Protein AF-A0A5P6VUN2-F1 (afdb_monomer_lite)

Secondary structure (DSSP, 8-state):
--HHHHHHHHHHHHHHHHHHHHHHHHHHHHHHHHHHHHHHHHHHHHHHHTT---TT-EEEEES-GGGSTT----HHHHHS-GGG-TT---SSHHHHHHHHHHHHHHTT----BPPHHHHHHHHHTTGGGTSPPTTSTTSEEEETTEEEEE--STTS--

Foldseek 3Di:
DDPVVVVVVVVVVVVVVVCVQVVLLQQQLVLQLVQLLVLVVVVVVVCVVVVNDDPLAAEAEFAQLCQFPSRDDDVSNVVHDPVSNHSGFDQDQLRVLVSVVVSCVVNPHDHHHDDPVVNVCVVPVCPLVVAAAPPDPRQWDDDPRYTYHYNHPSGDDD

pLDDT: mean 94.42, std 5.05, range [60.31, 98.44]

Radius of gyration: 20.22 Å; chains: 1; bounding box: 50×24×67 Å

Organism: Pseudobutyrivibrio xylanivorans (NCBI:txid185007)

Sequence (158 aa):
MNKKYLCGILGAILLYGNIYAVGTDIDALAQGSTSSYSIMNNIVGDIADSQLISDEYEYAFFGNIGANVMFKKNELYGRADAFAKFGTMMTKPDMVHKSYIGLVDDIGINLEIVDNDTYLAIYNSGILDTMPAYPEEGSIIEKNGVVIVKVSEDYKWK

Structure (mmCIF, N/CA/C/O backbone):
data_AF-A0A5P6VUN2-F1
#
_entry.id   AF-A0A5P6VUN2-F1
#
loop_
_atom_site.group_PDB
_atom_site.id
_atom_site.type_symbol
_atom_site.label_atom_id
_atom_site.label_alt_id
_atom_site.label_comp_id
_atom_site.label_asym_id
_atom_site.label_entity_id
_atom_site.label_seq_id
_atom_site.pdbx_PDB_ins_code
_atom_site.Cartn_x
_atom_site.Cartn_y
_atom_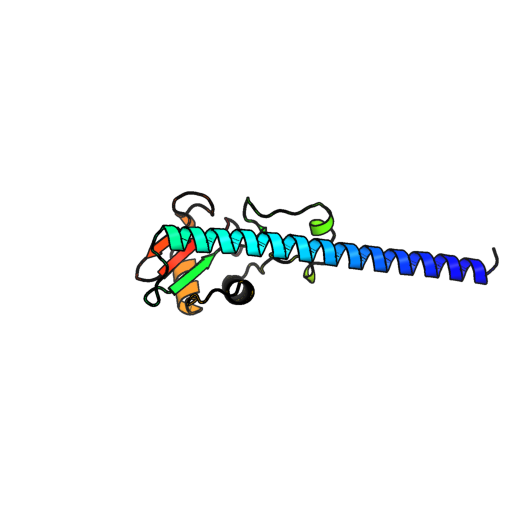site.Cartn_z
_atom_site.occupancy
_atom_site.B_iso_or_equiv
_atom_site.auth_seq_id
_atom_site.auth_comp_id
_atom_site.auth_asym_id
_atom_site.auth_atom_id
_atom_site.pdbx_PDB_model_num
ATOM 1 N N . MET A 1 1 ? 28.080 2.234 -46.842 1.00 60.31 1 MET A N 1
ATOM 2 C CA . MET A 1 1 ? 28.231 1.708 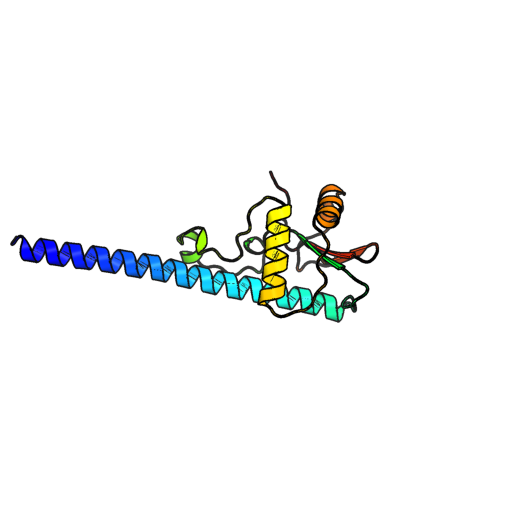-45.465 1.00 60.31 1 MET A CA 1
ATOM 3 C C . MET A 1 1 ? 28.195 0.182 -45.518 1.00 60.31 1 MET A C 1
ATOM 5 O O . MET A 1 1 ? 27.284 -0.358 -46.132 1.00 60.31 1 MET A O 1
ATOM 9 N N . ASN A 1 2 ? 29.208 -0.515 -44.989 1.00 83.44 2 ASN A N 1
ATOM 10 C CA . ASN A 1 2 ? 29.288 -1.983 -45.069 1.00 83.44 2 ASN A CA 1
ATOM 11 C C . ASN A 1 2 ? 28.153 -2.612 -44.239 1.00 83.44 2 ASN A C 1
ATOM 13 O O . ASN A 1 2 ? 27.958 -2.212 -43.090 1.00 83.44 2 ASN A O 1
ATOM 17 N N . LYS A 1 3 ? 27.431 -3.599 -44.789 1.00 81.12 3 LYS A N 1
ATOM 18 C CA . LYS A 1 3 ? 26.284 -4.253 -44.124 1.00 81.12 3 LYS A CA 1
ATOM 19 C C . LYS A 1 3 ? 26.633 -4.762 -42.719 1.00 81.12 3 LYS A C 1
ATOM 21 O O . LYS A 1 3 ? 25.815 -4.665 -41.817 1.00 81.12 3 LYS A O 1
ATOM 26 N N . LYS A 1 4 ? 27.876 -5.210 -42.513 1.00 82.69 4 LYS A N 1
ATOM 27 C CA . LYS A 1 4 ? 28.384 -5.671 -41.209 1.00 82.69 4 LYS A CA 1
ATOM 28 C C . LYS A 1 4 ? 28.429 -4.562 -40.147 1.00 82.69 4 LYS A C 1
ATOM 30 O O . LYS A 1 4 ? 28.027 -4.802 -39.015 1.00 82.69 4 LYS A O 1
ATOM 35 N N . TYR A 1 5 ? 28.857 -3.350 -40.512 1.00 87.12 5 TYR A N 1
ATOM 36 C CA . TYR A 1 5 ? 28.866 -2.204 -39.590 1.00 87.12 5 TYR A CA 1
ATOM 37 C C . TYR A 1 5 ? 27.449 -1.724 -39.278 1.00 87.12 5 TYR A C 1
ATOM 39 O O . TYR A 1 5 ? 27.156 -1.410 -38.131 1.00 87.12 5 TYR A O 1
ATOM 47 N N . LEU A 1 6 ? 26.555 -1.734 -40.273 1.00 89.31 6 LEU A N 1
ATOM 48 C CA . LEU A 1 6 ? 25.144 -1.410 -40.056 1.00 89.31 6 LEU A CA 1
ATOM 49 C C . LEU A 1 6 ? 24.484 -2.402 -39.083 1.00 89.31 6 LEU A C 1
ATOM 51 O O . LEU A 1 6 ? 23.821 -1.974 -38.145 1.00 89.31 6 LEU A O 1
ATOM 55 N N . CYS A 1 7 ? 24.706 -3.710 -39.258 1.00 89.31 7 CYS A N 1
ATOM 56 C CA . CYS A 1 7 ? 24.206 -4.727 -38.329 1.00 89.31 7 CYS A CA 1
ATOM 57 C C . CYS A 1 7 ? 24.775 -4.558 -36.914 1.00 89.31 7 CYS A C 1
ATOM 59 O O . CYS A 1 7 ? 24.029 -4.692 -35.950 1.00 89.31 7 CYS A O 1
ATOM 61 N N . GLY A 1 8 ? 26.065 -4.228 -36.779 1.00 92.88 8 GLY A N 1
ATOM 62 C CA . GLY A 1 8 ? 26.682 -3.972 -35.474 1.00 92.88 8 GLY A CA 1
ATOM 63 C C . GLY A 1 8 ? 26.065 -2.771 -34.751 1.00 92.88 8 GLY A C 1
ATOM 64 O O . GLY A 1 8 ? 25.737 -2.869 -33.572 1.00 92.88 8 GLY A O 1
ATOM 65 N N . ILE A 1 9 ? 25.839 -1.665 -35.468 1.00 93.69 9 ILE A N 1
ATOM 66 C CA . ILE A 1 9 ? 25.194 -0.464 -34.914 1.00 93.69 9 ILE A CA 1
ATOM 67 C C . ILE A 1 9 ? 23.749 -0.763 -34.501 1.00 93.69 9 ILE A C 1
ATOM 69 O O . ILE A 1 9 ? 23.350 -0.420 -33.392 1.00 93.69 9 ILE A O 1
ATOM 73 N N . LEU A 1 10 ? 22.976 -1.441 -35.355 1.00 93.62 10 LEU A N 1
ATOM 74 C CA . LEU A 1 10 ? 21.603 -1.840 -35.029 1.00 93.62 10 LEU A CA 1
ATOM 75 C C . LEU A 1 10 ? 21.556 -2.742 -33.789 1.00 93.62 10 LEU A C 1
ATOM 77 O O . LEU A 1 10 ? 20.728 -2.524 -32.910 1.00 93.62 10 LEU A O 1
ATOM 81 N N . GLY A 1 11 ? 22.475 -3.705 -33.684 1.00 95.25 11 GLY A N 1
ATOM 82 C CA . GLY A 1 11 ? 22.598 -4.561 -32.504 1.00 95.25 11 GLY A CA 1
ATOM 83 C C . GLY A 1 11 ? 22.900 -3.769 -31.230 1.00 95.25 11 GLY A C 1
ATOM 84 O O . GLY A 1 11 ? 22.249 -3.980 -30.212 1.00 95.25 11 GLY A O 1
ATOM 85 N N . ALA A 1 12 ? 23.828 -2.810 -31.292 1.00 93.94 12 ALA A N 1
ATOM 86 C CA . ALA A 1 12 ? 24.158 -1.954 -30.152 1.00 93.94 12 ALA A CA 1
ATOM 87 C C . ALA A 1 12 ? 22.970 -1.083 -29.707 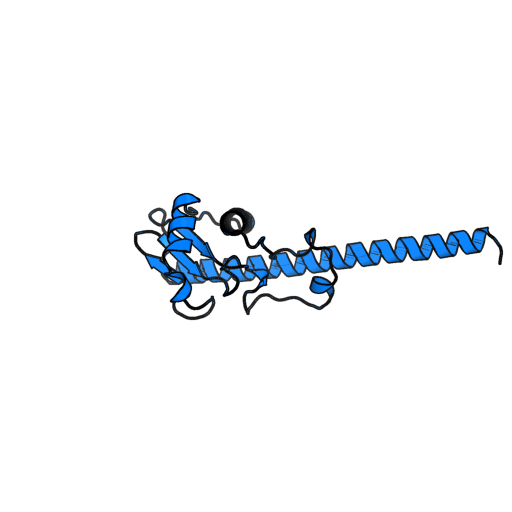1.00 93.94 12 ALA A C 1
ATOM 89 O O . ALA A 1 12 ? 22.710 -0.972 -28.511 1.00 93.94 12 ALA A O 1
ATOM 90 N N . ILE A 1 13 ? 22.217 -0.515 -30.656 1.00 95.31 13 ILE A N 1
ATOM 91 C CA . ILE A 1 13 ? 21.017 0.285 -30.363 1.00 95.31 13 ILE A CA 1
ATOM 92 C C . ILE A 1 13 ? 19.938 -0.577 -29.695 1.00 95.31 13 ILE A C 1
ATOM 94 O O . ILE A 1 13 ? 19.354 -0.156 -28.699 1.00 95.31 13 ILE A O 1
ATOM 98 N N . LEU A 1 14 ? 19.695 -1.792 -30.200 1.00 94.69 14 LEU A N 1
ATOM 99 C CA . LEU A 1 14 ? 18.713 -2.713 -29.619 1.00 94.69 14 LEU A CA 1
ATOM 100 C C . LEU A 1 14 ? 19.094 -3.143 -28.198 1.00 94.69 14 LEU A C 1
ATOM 102 O O . LEU A 1 14 ? 18.232 -3.182 -27.320 1.00 94.69 14 LEU A O 1
ATOM 106 N N . LEU A 1 15 ? 20.373 -3.439 -27.954 1.00 95.31 15 LEU A N 1
ATOM 107 C CA . LEU A 1 15 ? 20.862 -3.785 -26.617 1.00 95.31 15 LEU A CA 1
ATOM 108 C C . LEU A 1 15 ? 20.725 -2.607 -2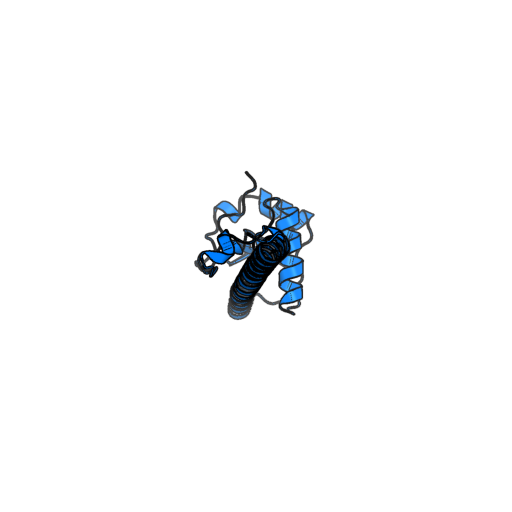5.652 1.00 95.31 15 LEU A C 1
ATOM 110 O O . LEU A 1 15 ? 20.220 -2.784 -24.548 1.00 95.31 15 LEU A O 1
ATOM 114 N N . TYR A 1 16 ? 21.111 -1.405 -26.083 1.00 95.12 16 TYR A N 1
ATOM 115 C CA . TYR A 1 16 ? 20.965 -0.200 -25.272 1.00 95.12 16 TYR A CA 1
ATOM 116 C C . TYR A 1 16 ? 19.500 0.067 -24.909 1.00 95.12 16 TYR A C 1
ATOM 118 O O . TYR A 1 16 ? 19.197 0.303 -23.743 1.00 95.12 16 TYR A O 1
ATOM 126 N N . GLY A 1 17 ? 18.587 -0.033 -25.881 1.00 93.56 17 GLY A N 1
ATOM 127 C CA . GLY A 1 17 ? 17.154 0.139 -25.644 1.00 93.56 17 GLY A CA 1
ATOM 128 C C . GLY A 1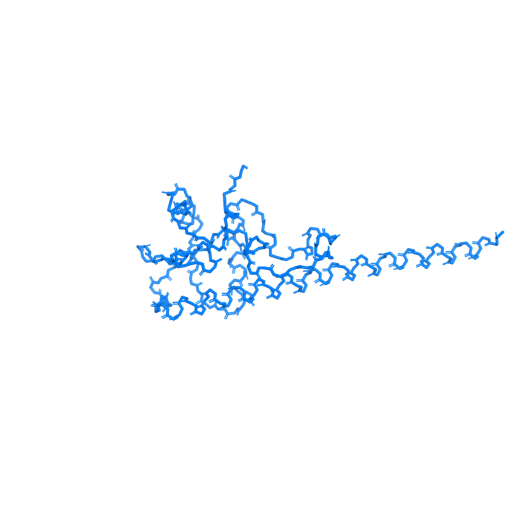 17 ? 16.597 -0.856 -24.624 1.00 93.56 17 GLY A C 1
ATOM 129 O O . GLY A 1 17 ? 15.872 -0.453 -23.720 1.00 93.56 17 GLY A O 1
ATOM 130 N N . ASN A 1 18 ? 16.988 -2.133 -24.713 1.00 94.56 18 ASN A N 1
ATOM 131 C CA . ASN A 1 18 ? 16.576 -3.153 -23.742 1.00 94.56 18 ASN A CA 1
ATOM 132 C C . ASN A 1 18 ? 17.138 -2.883 -22.341 1.00 94.56 18 ASN A C 1
ATOM 134 O O . ASN A 1 18 ? 16.394 -2.947 -21.369 1.00 94.56 18 ASN A O 1
ATOM 138 N N . ILE A 1 19 ? 18.428 -2.550 -22.228 1.00 95.12 19 ILE A N 1
ATOM 139 C CA . ILE A 1 19 ? 19.054 -2.225 -20.937 1.00 95.12 19 ILE A CA 1
ATOM 140 C C . ILE A 1 19 ? 18.368 -1.013 -20.304 1.00 95.12 19 ILE A C 1
ATOM 142 O O . ILE A 1 19 ? 18.104 -1.016 -19.106 1.00 95.12 19 ILE A O 1
ATOM 146 N N . TYR A 1 20 ? 18.055 0.008 -21.102 1.00 94.50 20 TYR A N 1
ATOM 147 C CA . TYR A 1 20 ? 17.357 1.194 -20.621 1.00 94.50 20 TYR A CA 1
ATOM 148 C C . TYR A 1 20 ? 15.934 0.873 -20.142 1.00 94.50 20 TYR A C 1
ATOM 150 O O . TYR A 1 20 ? 15.540 1.334 -19.071 1.00 94.50 20 TYR A O 1
ATOM 158 N N . ALA A 1 21 ? 15.183 0.061 -20.894 1.00 94.12 21 ALA A N 1
ATOM 159 C CA . ALA A 1 21 ? 13.834 -0.356 -20.514 1.00 94.12 21 ALA A CA 1
ATOM 160 C C . ALA A 1 21 ? 13.844 -1.155 -19.201 1.00 94.12 21 ALA A C 1
ATOM 162 O O . ALA A 1 21 ? 13.194 -0.762 -18.237 1.00 94.12 21 ALA A O 1
ATOM 163 N N . VAL A 1 22 ? 14.680 -2.195 -19.118 1.00 95.94 22 VAL A N 1
ATOM 164 C CA . VAL A 1 22 ? 14.820 -3.019 -17.907 1.00 95.94 22 VAL A CA 1
ATOM 165 C C . VAL A 1 22 ? 15.313 -2.191 -16.720 1.00 95.94 22 VAL A C 1
ATOM 167 O O . VAL A 1 22 ? 14.809 -2.339 -15.613 1.00 95.94 22 VAL A O 1
ATOM 170 N N . GLY A 1 23 ? 16.276 -1.291 -16.934 1.00 96.06 23 GLY A N 1
ATOM 171 C CA . GLY A 1 23 ? 16.763 -0.397 -15.883 1.00 96.06 23 GLY A CA 1
ATOM 172 C C . GLY A 1 23 ? 15.674 0.537 -15.350 1.00 96.06 23 GLY A C 1
ATOM 173 O O . GLY A 1 23 ? 15.606 0.765 -14.146 1.00 96.06 23 GLY A O 1
ATOM 174 N N . THR A 1 24 ? 14.797 1.028 -16.230 1.00 95.88 24 THR A N 1
ATOM 175 C CA . THR A 1 24 ? 13.640 1.858 -15.856 1.00 95.88 24 THR A CA 1
ATOM 176 C C . THR A 1 24 ? 12.643 1.062 -15.012 1.00 95.88 24 THR A C 1
ATOM 178 O O . THR A 1 24 ? 12.188 1.559 -13.985 1.00 95.88 24 THR A O 1
ATOM 181 N N . ASP A 1 25 ? 12.347 -0.177 -15.404 1.00 97.00 25 ASP A N 1
ATOM 182 C CA . ASP A 1 25 ? 11.424 -1.050 -14.673 1.00 97.00 25 ASP A CA 1
ATOM 183 C C . ASP A 1 25 ? 11.966 -1.433 -13.289 1.00 97.00 25 ASP A C 1
ATOM 185 O O . ASP A 1 25 ? 11.240 -1.369 -12.300 1.00 97.00 25 ASP A O 1
ATOM 189 N N . ILE A 1 26 ? 13.257 -1.763 -13.183 1.00 96.19 26 ILE A N 1
ATOM 190 C CA . ILE A 1 26 ? 13.898 -2.069 -11.894 1.00 96.19 26 ILE A CA 1
ATOM 191 C C . ILE A 1 26 ? 13.870 -0.849 -10.963 1.00 96.19 26 ILE A C 1
ATOM 193 O O . ILE A 1 26 ? 13.550 -0.993 -9.783 1.00 96.19 26 ILE A O 1
ATOM 197 N N . ASP A 1 27 ? 14.180 0.347 -11.476 1.00 96.38 27 ASP A N 1
ATOM 198 C CA . ASP A 1 27 ? 14.142 1.589 -10.691 1.00 96.38 27 ASP A CA 1
ATOM 199 C C . ASP A 1 27 ? 12.720 1.906 -10.205 1.00 96.38 27 ASP A C 1
ATOM 201 O O . ASP A 1 27 ? 12.520 2.283 -9.048 1.00 96.38 27 ASP A O 1
ATOM 205 N N . ALA A 1 28 ? 11.717 1.728 -11.068 1.00 96.88 28 ALA A N 1
ATOM 206 C CA . ALA A 1 28 ? 10.316 1.929 -10.715 1.00 96.88 28 ALA A CA 1
ATOM 207 C C . ALA A 1 28 ? 9.840 0.935 -9.650 1.00 96.88 28 ALA A C 1
ATOM 209 O O . ALA A 1 28 ? 9.209 1.346 -8.674 1.00 96.88 28 ALA A O 1
ATOM 210 N N . LEU A 1 29 ? 10.192 -0.344 -9.810 1.00 96.50 29 LEU A N 1
ATOM 211 C CA . LEU A 1 29 ? 9.846 -1.400 -8.866 1.00 96.50 29 LEU A CA 1
ATOM 212 C C . LEU A 1 29 ? 10.447 -1.108 -7.492 1.00 96.50 29 LEU A C 1
ATOM 214 O O . LEU A 1 29 ? 9.715 -1.102 -6.507 1.00 96.50 29 LEU A O 1
ATOM 218 N N . ALA A 1 30 ? 11.746 -0.797 -7.439 1.00 96.69 30 ALA A N 1
ATOM 219 C CA . ALA A 1 30 ? 12.449 -0.503 -6.195 1.00 96.69 30 ALA A CA 1
ATOM 220 C C . ALA A 1 30 ? 11.850 0.710 -5.467 1.00 96.69 30 ALA A C 1
ATOM 222 O O . ALA A 1 30 ? 11.551 0.636 -4.277 1.00 96.69 30 ALA A O 1
ATOM 223 N N . GLN A 1 31 ? 11.619 1.821 -6.175 1.00 96.38 31 GLN A N 1
ATOM 224 C CA . GLN A 1 31 ? 10.985 3.004 -5.581 1.00 96.38 31 GLN A CA 1
ATOM 225 C C . GLN A 1 31 ? 9.569 2.713 -5.081 1.00 96.38 31 GLN A C 1
ATOM 227 O O . GLN A 1 31 ? 9.190 3.171 -3.999 1.00 96.38 31 GLN A O 1
ATOM 232 N N . GLY A 1 32 ? 8.790 1.964 -5.865 1.00 96.94 32 GLY A N 1
ATOM 233 C CA . GLY A 1 32 ? 7.418 1.619 -5.528 1.00 96.94 32 GLY A CA 1
ATOM 234 C C . GLY A 1 32 ? 7.331 0.711 -4.306 1.00 96.94 32 GLY A C 1
ATOM 235 O O . GLY A 1 32 ? 6.548 0.992 -3.396 1.00 96.94 32 GLY A O 1
ATOM 236 N N . SER A 1 33 ? 8.169 -0.328 -4.235 1.00 96.69 33 SER A N 1
ATOM 237 C CA . SER A 1 33 ? 8.224 -1.237 -3.087 1.00 96.69 33 SER A CA 1
ATOM 238 C C . SER A 1 33 ? 8.723 -0.524 -1.842 1.00 96.69 33 SER A C 1
ATOM 240 O O . SER A 1 33 ? 8.068 -0.588 -0.808 1.00 96.69 33 SER A O 1
ATOM 242 N N . THR A 1 34 ? 9.815 0.243 -1.939 1.00 97.44 34 THR A N 1
ATOM 243 C CA . THR A 1 34 ? 10.334 1.008 -0.798 1.00 97.44 34 THR A CA 1
ATOM 244 C C . THR A 1 34 ? 9.288 1.978 -0.257 1.00 97.44 34 THR A C 1
ATOM 246 O O . THR A 1 34 ? 9.043 1.980 0.945 1.00 97.44 34 THR A O 1
ATOM 249 N N . SER A 1 35 ? 8.619 2.752 -1.119 1.00 97.62 35 SER A N 1
ATOM 250 C CA . SER A 1 35 ? 7.579 3.686 -0.669 1.00 97.62 35 SER A CA 1
ATOM 251 C C . SER A 1 35 ? 6.382 2.971 -0.048 1.00 97.62 35 SER A C 1
ATOM 253 O O . SER A 1 35 ? 5.900 3.397 0.998 1.00 97.62 35 SER A O 1
ATOM 255 N N . SER A 1 36 ? 5.920 1.876 -0.660 1.00 97.94 36 SER A N 1
ATOM 256 C CA . SER A 1 36 ? 4.794 1.094 -0.137 1.00 97.94 36 SER A CA 1
ATOM 257 C C . SER A 1 36 ? 5.110 0.513 1.238 1.00 97.94 36 SER A C 1
ATOM 259 O O . SER A 1 36 ? 4.320 0.676 2.162 1.00 97.94 36 SER A O 1
ATOM 261 N N . TYR A 1 37 ? 6.286 -0.100 1.400 1.00 97.94 37 TYR A N 1
ATOM 262 C CA . TYR A 1 37 ? 6.718 -0.667 2.675 1.00 97.94 37 TYR A CA 1
ATOM 263 C C . TYR A 1 37 ? 6.907 0.410 3.737 1.00 97.94 37 TYR A C 1
ATOM 265 O O . TYR A 1 37 ? 6.502 0.205 4.875 1.00 97.94 37 TYR A O 1
ATOM 273 N N . SER A 1 38 ? 7.489 1.563 3.400 1.00 98.00 38 SER A N 1
ATOM 274 C CA . SER A 1 38 ? 7.640 2.661 4.361 1.00 98.00 38 SER A CA 1
ATOM 275 C C . SER A 1 38 ? 6.291 3.195 4.839 1.00 98.00 38 SER A C 1
ATOM 277 O O . SER A 1 38 ? 6.099 3.346 6.040 1.00 98.00 38 SER A O 1
ATOM 279 N N . ILE A 1 39 ? 5.341 3.433 3.928 1.00 98.31 39 ILE A N 1
ATOM 280 C CA . ILE A 1 39 ? 3.993 3.888 4.299 1.00 98.31 39 ILE A CA 1
ATOM 281 C C . ILE A 1 39 ? 3.293 2.833 5.156 1.00 98.31 39 ILE A C 1
ATOM 283 O O . ILE A 1 39 ? 2.722 3.172 6.186 1.00 98.31 39 ILE A O 1
ATOM 287 N N . MET A 1 40 ? 3.369 1.561 4.764 1.00 97.81 40 MET A N 1
ATOM 288 C CA . MET A 1 40 ? 2.729 0.479 5.504 1.00 97.81 40 MET A CA 1
ATOM 289 C C . MET A 1 40 ? 3.320 0.312 6.911 1.00 97.81 40 MET A C 1
ATOM 291 O O . MET A 1 40 ? 2.569 0.203 7.873 1.00 97.81 40 MET A O 1
ATOM 295 N N . ASN A 1 41 ? 4.648 0.359 7.055 1.00 97.56 41 ASN A N 1
ATOM 296 C CA . ASN A 1 41 ? 5.299 0.308 8.367 1.00 97.56 41 ASN A CA 1
ATOM 297 C C . ASN A 1 41 ? 4.911 1.500 9.251 1.00 97.56 41 ASN A C 1
ATOM 299 O O . ASN A 1 41 ? 4.712 1.313 10.447 1.00 97.56 41 ASN A O 1
ATOM 303 N N . ASN A 1 42 ? 4.766 2.700 8.679 1.00 97.69 42 ASN A N 1
ATOM 304 C CA . ASN A 1 42 ? 4.294 3.862 9.433 1.00 97.69 42 ASN A CA 1
ATOM 305 C C . ASN A 1 42 ? 2.848 3.672 9.908 1.00 97.69 42 ASN A C 1
ATOM 307 O O . ASN A 1 42 ? 2.567 3.896 11.076 1.00 97.69 42 ASN A O 1
ATOM 311 N N . ILE A 1 43 ? 1.958 3.180 9.038 1.00 98.00 43 ILE A N 1
ATOM 312 C CA . ILE A 1 43 ? 0.572 2.861 9.409 1.00 98.00 43 ILE A CA 1
ATOM 313 C C . ILE A 1 43 ? 0.543 1.846 10.557 1.00 98.00 43 ILE A C 1
ATOM 315 O O . ILE A 1 43 ? -0.152 2.060 11.543 1.00 98.00 43 ILE A O 1
ATOM 319 N N . VAL A 1 44 ? 1.302 0.751 10.454 1.00 96.81 44 VAL A N 1
ATOM 320 C CA . VAL A 1 44 ? 1.377 -0.265 11.518 1.00 96.81 44 VAL A CA 1
ATOM 321 C C . VAL A 1 44 ? 1.934 0.329 12.814 1.00 96.81 44 VAL A C 1
ATOM 323 O O . VAL A 1 44 ? 1.424 0.019 13.889 1.00 96.81 44 VAL A O 1
ATOM 326 N N . GLY A 1 45 ? 2.938 1.206 12.721 1.00 96.81 45 GLY A N 1
ATOM 327 C CA . GLY A 1 45 ? 3.461 1.963 13.857 1.00 96.81 45 GLY A CA 1
ATOM 328 C C . GLY A 1 45 ? 2.383 2.809 14.536 1.00 96.81 45 GLY A C 1
ATOM 329 O O . GLY A 1 45 ? 2.197 2.696 15.742 1.00 96.81 45 GLY A O 1
ATOM 330 N N . ASP A 1 46 ? 1.602 3.563 13.764 1.00 97.62 46 ASP A N 1
ATOM 331 C CA . ASP A 1 46 ? 0.534 4.417 14.295 1.00 97.62 46 ASP A CA 1
ATOM 332 C C . ASP A 1 46 ? -0.622 3.601 14.906 1.00 97.62 46 ASP A C 1
ATOM 334 O O . ASP A 1 46 ? -1.207 4.000 15.917 1.00 97.62 46 ASP A O 1
ATOM 338 N N . ILE A 1 47 ? -0.934 2.424 14.345 1.00 96.62 47 ILE A N 1
ATOM 339 C CA . ILE A 1 47 ? -1.881 1.465 14.944 1.00 96.62 47 ILE A CA 1
ATOM 340 C C . ILE A 1 47 ? -1.343 0.967 16.296 1.00 96.62 47 ILE A C 1
ATOM 342 O O . ILE A 1 47 ? -2.097 0.897 17.271 1.00 96.62 47 ILE A O 1
ATOM 346 N N . ALA A 1 48 ? -0.048 0.644 16.380 1.00 95.31 48 ALA A N 1
ATOM 347 C CA . ALA A 1 48 ? 0.593 0.198 17.616 1.00 95.31 48 ALA A CA 1
ATOM 348 C C . ALA A 1 48 ? 0.610 1.298 18.687 1.00 95.31 48 ALA A C 1
ATOM 350 O O . ALA A 1 48 ? 0.243 1.038 19.835 1.00 95.31 48 ALA A O 1
ATOM 351 N N . ASP A 1 49 ? 0.953 2.528 18.305 1.00 95.81 49 ASP A N 1
ATOM 352 C CA . ASP A 1 49 ? 0.946 3.696 19.189 1.00 95.81 49 ASP A CA 1
ATOM 353 C C . ASP A 1 49 ? -0.470 4.019 19.693 1.00 95.81 49 ASP A C 1
ATOM 355 O O . ASP A 1 49 ? -0.652 4.430 20.841 1.00 95.81 49 ASP A O 1
ATOM 359 N N . SER A 1 50 ? -1.486 3.741 18.872 1.00 93.19 50 SER A N 1
ATOM 360 C CA . SER A 1 50 ? -2.905 3.851 19.236 1.00 93.19 50 SER A CA 1
ATOM 361 C C . SER A 1 50 ? -3.425 2.677 20.081 1.00 93.19 50 SER A C 1
ATOM 363 O O . SER A 1 50 ? -4.605 2.652 20.420 1.00 93.19 50 SER A O 1
ATOM 365 N N . GLN A 1 51 ? -2.572 1.705 20.436 1.00 93.44 51 GLN A N 1
ATOM 366 C CA . GLN A 1 51 ? -2.929 0.478 21.168 1.00 93.44 51 GLN A CA 1
ATOM 367 C C . GLN A 1 51 ? -3.995 -0.380 20.463 1.00 93.44 51 GLN A C 1
ATOM 369 O O . GLN A 1 51 ? -4.768 -1.089 21.106 1.00 93.44 51 GLN A O 1
ATOM 374 N N . LEU A 1 52 ? -4.018 -0.333 19.129 1.00 93.62 52 LEU A N 1
ATOM 375 C CA . LEU A 1 52 ? -4.957 -1.068 18.280 1.00 93.62 52 LEU A CA 1
ATOM 376 C C . LEU A 1 52 ? -4.341 -2.335 17.664 1.00 93.62 52 LEU A C 1
ATOM 378 O O . LEU A 1 52 ? -4.927 -2.911 16.757 1.00 93.62 52 LEU A O 1
ATOM 382 N N . ILE A 1 53 ? -3.175 -2.777 18.148 1.00 91.94 53 ILE A N 1
ATOM 383 C CA . ILE A 1 53 ? -2.593 -4.081 17.802 1.00 91.94 53 ILE A CA 1
ATOM 384 C C . ILE A 1 53 ? -3.062 -5.120 18.824 1.00 91.94 53 ILE A C 1
ATOM 386 O O . ILE A 1 53 ? -2.649 -5.088 19.983 1.00 91.94 53 ILE A O 1
ATOM 390 N N . SER A 1 54 ? -3.927 -6.034 18.390 1.00 91.25 54 SER A N 1
ATOM 391 C CA . SER A 1 54 ? -4.452 -7.151 19.182 1.00 91.25 54 SER A CA 1
ATOM 392 C C . SER A 1 54 ? -4.862 -8.315 18.277 1.00 91.25 54 SER A C 1
ATOM 394 O O . SER A 1 54 ? -5.239 -8.088 17.128 1.00 91.25 54 SER A O 1
ATOM 396 N N . ASP A 1 55 ? -4.856 -9.530 18.830 1.00 89.38 55 ASP A N 1
ATOM 397 C CA . ASP A 1 55 ? -5.426 -10.737 18.207 1.00 89.38 55 ASP A CA 1
ATOM 398 C C . ASP A 1 55 ? -6.969 -10.719 18.210 1.00 89.38 55 ASP A C 1
ATOM 400 O O . ASP A 1 55 ? -7.614 -11.548 17.577 1.00 89.38 55 ASP A O 1
ATOM 404 N N . GLU A 1 56 ? -7.576 -9.786 18.951 1.00 91.94 56 GLU A N 1
ATOM 405 C CA . GLU A 1 56 ? -9.030 -9.567 18.978 1.00 91.94 56 GLU A CA 1
ATOM 406 C C . GLU A 1 56 ? -9.515 -8.647 17.848 1.00 91.94 56 GLU A C 1
ATOM 408 O O . GLU A 1 56 ? -10.724 -8.484 17.676 1.00 91.94 56 GLU A O 1
ATOM 413 N N . TYR A 1 57 ? -8.588 -8.029 17.108 1.00 96.50 57 TYR A N 1
ATOM 414 C CA . TYR A 1 57 ? -8.900 -7.111 16.023 1.00 96.50 57 TYR A CA 1
ATOM 415 C C . TYR A 1 57 ? -8.560 -7.701 14.665 1.00 96.50 57 TYR A C 1
ATOM 417 O O . TYR A 1 57 ? -7.517 -8.327 14.485 1.00 96.50 57 TYR A O 1
ATOM 425 N N . GLU A 1 58 ? -9.412 -7.396 13.693 1.00 97.62 58 GLU A N 1
ATOM 426 C CA . GLU A 1 58 ? -9.124 -7.606 12.279 1.00 97.62 58 GLU A CA 1
ATOM 427 C C . GLU A 1 58 ? -8.816 -6.267 11.596 1.00 97.62 58 GLU A C 1
ATOM 429 O O . GLU A 1 58 ? -9.289 -5.212 12.022 1.00 97.62 58 GLU A O 1
ATOM 434 N N . TYR A 1 59 ? -8.039 -6.283 10.515 1.00 98.25 59 TYR A N 1
ATOM 435 C CA . TYR A 1 59 ? -7.540 -5.063 9.876 1.00 98.25 59 TYR A CA 1
ATOM 436 C C . TYR A 1 59 ? -8.004 -4.973 8.426 1.00 98.25 59 TYR A C 1
ATOM 438 O O . TYR A 1 59 ? -7.995 -5.952 7.679 1.00 98.25 59 TYR A O 1
ATOM 446 N N . ALA A 1 60 ? -8.403 -3.774 8.008 1.00 98.00 60 ALA A N 1
ATOM 447 C CA . ALA A 1 60 ? -8.894 -3.516 6.663 1.00 98.00 60 ALA A CA 1
ATOM 448 C C . ALA A 1 60 ? -8.288 -2.228 6.095 1.00 98.00 60 ALA A C 1
ATOM 450 O O . ALA A 1 60 ? -8.496 -1.138 6.627 1.00 98.00 60 ALA A O 1
ATOM 451 N N . PHE A 1 61 ? -7.574 -2.351 4.975 1.00 97.94 61 PHE A N 1
ATOM 452 C CA . PHE A 1 61 ? -6.880 -1.242 4.320 1.00 97.94 61 PHE A CA 1
ATOM 453 C C . PHE A 1 61 ? -7.558 -0.862 2.999 1.00 97.94 61 PHE A C 1
ATOM 455 O O . PHE A 1 61 ? -7.847 -1.714 2.152 1.00 97.94 61 PHE A O 1
ATOM 462 N N . PHE A 1 62 ? -7.812 0.431 2.810 1.00 97.44 62 PHE A N 1
ATOM 463 C CA . PHE A 1 62 ? -8.558 0.958 1.669 1.00 97.44 62 PHE A CA 1
ATOM 464 C C . PHE A 1 62 ? -7.783 2.039 0.929 1.00 97.44 62 PHE A C 1
ATOM 466 O O . PHE A 1 62 ? -7.148 2.895 1.537 1.00 97.44 62 PHE A O 1
ATOM 473 N N . GLY A 1 63 ? -7.922 2.053 -0.393 1.00 95.88 63 GLY A N 1
ATOM 474 C CA . GLY A 1 63 ? -7.251 3.017 -1.257 1.00 95.88 63 GLY A CA 1
ATOM 475 C C . GLY A 1 63 ? -5.985 2.461 -1.892 1.00 95.88 63 GLY A C 1
ATOM 476 O O . GLY A 1 63 ? -5.369 1.527 -1.401 1.00 95.88 63 GLY A O 1
ATOM 477 N N . ASN A 1 64 ? -5.596 3.027 -3.024 1.00 95.19 64 ASN A N 1
ATOM 478 C CA . ASN A 1 64 ? -4.364 2.665 -3.703 1.00 95.19 64 ASN A CA 1
ATOM 479 C C . ASN A 1 64 ? -3.156 3.289 -2.988 1.00 95.19 64 ASN A C 1
ATOM 481 O O . ASN A 1 64 ? -3.057 4.520 -2.910 1.00 95.19 64 ASN A O 1
ATOM 485 N N . ILE A 1 65 ? -2.220 2.476 -2.492 1.00 96.94 65 ILE A N 1
ATOM 486 C CA . ILE A 1 65 ? -1.040 2.989 -1.777 1.00 96.94 65 ILE A CA 1
ATOM 487 C C . ILE A 1 65 ? -0.168 3.892 -2.666 1.00 96.94 65 ILE A C 1
ATOM 489 O O . ILE A 1 65 ? 0.358 4.898 -2.195 1.00 96.94 65 ILE A O 1
ATOM 493 N N . GLY A 1 66 ? -0.107 3.620 -3.975 1.00 95.94 66 GLY A N 1
ATOM 494 C CA . GLY A 1 66 ? 0.593 4.430 -4.980 1.00 95.94 66 GLY A CA 1
ATOM 495 C C . GLY A 1 66 ? 0.008 5.829 -5.213 1.00 95.94 66 GLY A C 1
ATOM 496 O O . GLY A 1 66 ? 0.641 6.662 -5.882 1.00 95.94 66 GLY A O 1
ATOM 497 N N . ALA A 1 67 ? -1.196 6.075 -4.686 1.00 95.62 67 ALA A N 1
ATOM 498 C CA . ALA A 1 67 ? -1.895 7.356 -4.692 1.00 95.62 67 ALA A CA 1
ATOM 499 C C . ALA A 1 67 ? -1.855 8.075 -3.331 1.00 95.62 67 ALA A C 1
ATOM 501 O O . ALA A 1 67 ? -2.360 9.193 -3.227 1.00 95.62 67 ALA A O 1
ATOM 502 N N . ASN A 1 68 ? -1.263 7.472 -2.293 1.00 97.50 68 ASN A N 1
ATOM 503 C CA . ASN A 1 68 ? -1.047 8.143 -1.014 1.00 97.50 68 ASN A CA 1
ATOM 504 C C . ASN A 1 68 ? -0.100 9.351 -1.189 1.00 97.50 68 ASN A C 1
ATOM 506 O O . ASN A 1 68 ? 0.844 9.308 -1.982 1.00 97.50 68 ASN A O 1
ATOM 510 N N . VAL A 1 69 ? -0.332 10.427 -0.430 1.00 96.81 69 VAL A N 1
ATOM 511 C CA . VAL A 1 69 ? 0.435 11.684 -0.526 1.00 96.81 69 VAL A CA 1
ATOM 512 C C . VAL A 1 69 ? 1.929 11.520 -0.211 1.00 96.81 69 VAL A C 1
ATOM 514 O O . VAL A 1 69 ? 2.758 12.262 -0.735 1.00 96.81 69 VAL A O 1
ATOM 517 N N . MET A 1 70 ? 2.290 10.529 0.603 1.00 96.88 70 MET A N 1
ATOM 518 C CA . MET A 1 70 ? 3.673 10.216 0.970 1.00 96.88 70 MET A CA 1
ATOM 519 C C . MET A 1 70 ? 4.371 9.295 -0.035 1.00 96.88 70 MET A C 1
ATOM 521 O O . MET A 1 70 ? 5.569 9.042 0.100 1.00 96.88 70 MET A O 1
ATOM 525 N N . PHE A 1 71 ? 3.664 8.789 -1.051 1.00 97.62 71 PHE A N 1
ATOM 526 C CA . PHE A 1 71 ? 4.241 7.854 -2.008 1.00 97.62 71 PHE A CA 1
ATOM 527 C C . PHE A 1 71 ? 5.291 8.538 -2.886 1.00 97.62 71 PHE A C 1
ATOM 529 O O . PHE A 1 71 ? 4.985 9.397 -3.722 1.00 97.62 71 PHE A O 1
ATOM 536 N N . LYS A 1 72 ? 6.557 8.139 -2.729 1.00 95.88 72 LYS A N 1
ATOM 537 C CA . LYS A 1 72 ? 7.672 8.750 -3.447 1.00 95.88 72 LYS A CA 1
ATOM 538 C C . LYS A 1 72 ? 7.928 8.030 -4.768 1.00 95.88 72 LYS A C 1
ATOM 540 O O . LYS A 1 72 ? 8.265 6.853 -4.810 1.00 95.88 72 LYS A O 1
ATOM 545 N N . LYS A 1 73 ? 7.840 8.784 -5.864 1.00 94.12 73 LYS A N 1
ATOM 546 C CA . LYS A 1 73 ? 8.174 8.324 -7.217 1.00 94.12 73 LYS A CA 1
ATOM 547 C C . LYS A 1 73 ? 8.811 9.436 -8.044 1.00 94.12 73 LYS A C 1
ATOM 549 O O . LYS A 1 73 ? 8.504 10.613 -7.842 1.00 94.12 73 LYS A O 1
ATOM 554 N N . ASN A 1 74 ? 9.706 9.065 -8.954 1.00 93.12 74 ASN A N 1
ATOM 555 C CA . ASN A 1 74 ? 10.304 9.956 -9.949 1.00 93.12 74 ASN A CA 1
ATOM 556 C C . ASN A 1 74 ? 9.610 9.807 -11.324 1.00 93.12 74 ASN A C 1
ATOM 558 O O . ASN A 1 74 ? 8.616 9.093 -11.470 1.00 93.12 74 ASN A O 1
ATOM 562 N N . GLU A 1 75 ? 10.132 10.476 -12.356 1.00 92.69 75 GLU A N 1
ATOM 563 C CA . GLU A 1 75 ? 9.589 10.368 -13.718 1.00 92.69 75 GLU A CA 1
ATOM 564 C C . GLU A 1 75 ? 9.722 8.965 -14.333 1.00 92.69 75 GLU A C 1
ATOM 566 O O . GLU A 1 75 ? 8.890 8.585 -15.158 1.00 92.69 75 GLU A O 1
ATOM 571 N N . LEU A 1 76 ? 10.752 8.198 -13.955 1.00 91.12 76 LEU A N 1
ATOM 572 C CA . LEU A 1 76 ? 11.003 6.857 -14.492 1.00 91.12 76 LEU A CA 1
ATOM 573 C C . LEU A 1 76 ? 9.896 5.889 -14.087 1.00 91.12 76 LEU A C 1
ATOM 575 O O . LEU A 1 76 ? 9.432 5.122 -14.926 1.00 91.12 76 LEU A O 1
ATOM 579 N N . TYR A 1 77 ? 9.362 6.031 -12.873 1.00 93.62 77 TYR A N 1
ATOM 580 C CA . TYR A 1 77 ? 8.175 5.297 -12.438 1.00 93.62 77 TYR A CA 1
ATOM 581 C C . TYR A 1 77 ? 6.986 5.480 -13.395 1.00 93.62 77 TYR A C 1
ATOM 583 O O . TYR A 1 77 ? 6.246 4.543 -13.677 1.00 93.62 77 TYR A O 1
ATOM 591 N N . GLY A 1 78 ? 6.796 6.684 -13.945 1.00 91.69 78 GLY A N 1
ATOM 592 C CA . GLY A 1 78 ? 5.742 6.945 -14.928 1.00 91.69 78 GLY A CA 1
ATOM 593 C C . GLY A 1 78 ? 5.982 6.258 -16.278 1.00 91.69 78 GLY A C 1
ATOM 594 O O . GLY A 1 78 ? 5.015 5.869 -16.937 1.00 91.69 78 GLY A O 1
ATOM 595 N N . ARG A 1 79 ? 7.252 6.086 -16.664 1.00 92.69 79 ARG A N 1
ATOM 596 C CA . ARG A 1 79 ? 7.694 5.526 -17.954 1.00 92.69 79 ARG A CA 1
ATOM 597 C C . ARG A 1 79 ? 7.850 4.008 -17.955 1.00 92.69 79 ARG A C 1
ATOM 599 O O . ARG A 1 79 ? 7.870 3.429 -19.035 1.00 92.69 79 ARG A O 1
ATOM 606 N N . ALA A 1 80 ? 7.972 3.403 -16.779 1.00 94.38 80 ALA A N 1
ATOM 607 C CA . ALA A 1 80 ? 8.072 1.962 -16.618 1.00 94.38 80 ALA A CA 1
ATOM 608 C C . ALA A 1 80 ? 6.830 1.231 -17.142 1.00 94.38 80 ALA A C 1
ATOM 610 O O . ALA A 1 80 ? 5.745 1.818 -17.286 1.00 94.38 80 ALA A O 1
ATOM 611 N N . ASP A 1 81 ? 6.991 -0.064 -17.384 1.00 93.44 81 ASP A N 1
ATOM 612 C CA . ASP A 1 81 ? 5.883 -0.967 -17.646 1.00 93.44 81 ASP A CA 1
ATOM 613 C C . ASP A 1 81 ? 4.914 -1.020 -16.449 1.00 93.44 81 ASP A C 1
ATOM 615 O O . ASP A 1 81 ? 5.292 -0.794 -15.298 1.00 93.44 81 ASP A O 1
ATOM 619 N N . ALA A 1 82 ? 3.634 -1.295 -16.705 1.00 90.50 82 ALA A N 1
ATOM 620 C CA . ALA A 1 82 ? 2.619 -1.359 -15.656 1.00 90.50 82 ALA A CA 1
ATOM 621 C C . ALA A 1 82 ? 2.940 -2.413 -14.581 1.00 90.50 82 ALA A C 1
ATOM 623 O O . ALA A 1 82 ? 2.673 -2.167 -13.406 1.00 90.50 82 ALA A O 1
ATOM 624 N N . PHE A 1 83 ? 3.555 -3.540 -14.953 1.00 87.50 83 PHE A N 1
ATOM 625 C CA . PHE A 1 83 ? 3.936 -4.597 -14.013 1.00 87.50 83 PHE A CA 1
ATOM 626 C C . PHE A 1 83 ? 5.101 -4.201 -13.099 1.00 87.50 83 PHE A C 1
ATOM 628 O O . PHE A 1 83 ? 5.242 -4.756 -12.013 1.00 87.50 83 PHE A O 1
ATOM 635 N N . ALA A 1 84 ? 5.914 -3.224 -13.504 1.00 93.12 84 ALA A N 1
ATOM 636 C CA . ALA A 1 84 ? 7.022 -2.711 -12.705 1.00 93.12 84 ALA A CA 1
ATOM 637 C C . ALA A 1 84 ? 6.594 -1.616 -11.710 1.00 93.12 84 ALA A C 1
ATOM 639 O O . ALA A 1 84 ? 7.357 -1.236 -10.824 1.00 93.12 84 ALA A O 1
ATOM 640 N N . LYS A 1 85 ? 5.365 -1.100 -11.820 1.00 94.81 85 LYS A N 1
ATOM 641 C CA . LYS A 1 85 ? 4.843 -0.014 -10.976 1.00 94.81 85 LYS A CA 1
ATOM 642 C C . LYS A 1 85 ? 4.285 -0.540 -9.654 1.00 94.81 85 LYS A C 1
ATOM 644 O O . LYS A 1 85 ? 3.080 -0.446 -9.403 1.00 94.81 85 LYS A O 1
ATOM 649 N N . PHE A 1 86 ? 5.160 -1.085 -8.808 1.00 93.69 86 PHE A N 1
ATOM 650 C CA . PHE A 1 86 ? 4.783 -1.578 -7.479 1.00 93.69 86 PHE A CA 1
ATOM 651 C C . PHE A 1 86 ? 4.044 -0.508 -6.674 1.00 93.69 86 PHE A C 1
ATOM 653 O O . PHE A 1 86 ? 4.432 0.657 -6.671 1.00 93.69 86 PHE A O 1
ATOM 660 N N . GLY A 1 87 ? 2.990 -0.913 -5.970 1.00 90.25 87 GLY A N 1
ATOM 661 C CA . GLY A 1 87 ? 2.111 -0.001 -5.244 1.00 90.25 87 GLY A CA 1
ATOM 662 C C . GLY A 1 87 ? 1.000 0.581 -6.114 1.00 90.25 87 GLY A C 1
ATOM 663 O O . GLY A 1 87 ? 0.147 1.278 -5.588 1.00 90.25 87 GLY A O 1
ATOM 664 N N . THR A 1 88 ? 0.959 0.276 -7.417 1.00 91.81 88 THR A N 1
ATOM 665 C CA . THR A 1 88 ? -0.208 0.548 -8.267 1.00 91.81 88 THR A CA 1
ATOM 666 C C . THR A 1 88 ? -1.152 -0.641 -8.205 1.00 91.81 88 THR A C 1
ATOM 668 O O . THR A 1 88 ? -0.951 -1.649 -8.879 1.00 91.81 88 THR A O 1
ATOM 671 N N . MET A 1 89 ? -2.188 -0.525 -7.383 1.00 90.25 89 MET A N 1
ATOM 672 C CA . MET A 1 89 ? -3.195 -1.571 -7.233 1.00 90.25 89 MET A CA 1
ATOM 673 C C . MET A 1 89 ? -4.259 -1.479 -8.334 1.00 90.25 89 MET A C 1
ATOM 675 O O . MET A 1 89 ? -4.519 -0.409 -8.891 1.00 90.25 89 MET A O 1
ATOM 679 N N . MET A 1 90 ? -4.891 -2.612 -8.649 1.00 85.38 90 MET A N 1
ATOM 680 C CA . MET A 1 90 ? -6.104 -2.615 -9.469 1.00 85.38 90 MET A CA 1
ATOM 681 C C . MET A 1 90 ? -7.232 -1.902 -8.722 1.00 85.38 90 MET A C 1
ATOM 683 O O . MET A 1 90 ? -7.334 -2.015 -7.511 1.00 85.38 90 MET A O 1
ATOM 687 N N . THR A 1 91 ? -8.124 -1.223 -9.440 1.00 80.88 91 THR A N 1
ATOM 688 C CA . THR A 1 91 ? -9.181 -0.397 -8.828 1.00 80.88 91 THR A CA 1
ATOM 689 C C . THR A 1 91 ? -10.345 -1.191 -8.235 1.00 80.88 91 THR A C 1
ATOM 691 O O . THR A 1 91 ? -11.200 -0.608 -7.576 1.00 80.88 91 THR A O 1
ATOM 694 N N . LYS A 1 92 ? -10.433 -2.503 -8.486 1.00 91.75 92 LYS A N 1
ATOM 695 C CA . LYS A 1 92 ? -11.508 -3.328 -7.922 1.00 91.75 92 LYS A CA 1
ATOM 696 C C . LYS A 1 92 ? -11.254 -3.580 -6.431 1.00 91.75 92 LYS A C 1
ATOM 698 O O . LYS A 1 92 ?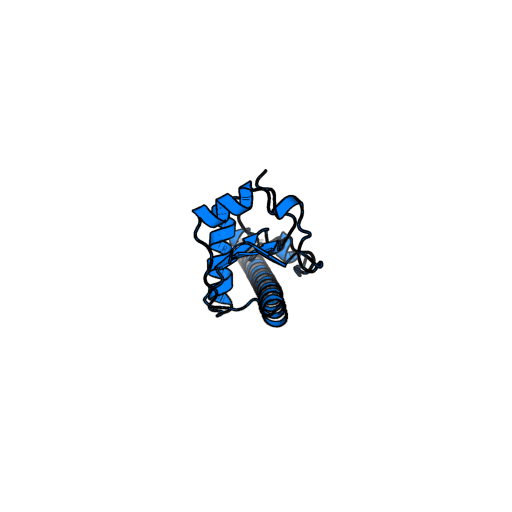 -10.137 -3.972 -6.092 1.00 91.75 92 LYS A O 1
ATOM 703 N N . PRO A 1 93 ? -12.261 -3.431 -5.554 1.00 92.00 93 PRO A N 1
ATOM 704 C CA . PRO A 1 93 ? -12.064 -3.505 -4.107 1.00 92.00 93 PRO A CA 1
ATOM 705 C C . PRO A 1 93 ? -11.517 -4.863 -3.645 1.00 92.00 93 PRO A C 1
ATOM 707 O O . PRO A 1 93 ? -10.612 -4.898 -2.822 1.00 92.00 93 PRO A O 1
ATOM 710 N N . ASP A 1 94 ? -11.970 -5.973 -4.231 1.00 93.06 94 ASP A N 1
ATOM 711 C CA . ASP A 1 94 ? -11.469 -7.323 -3.927 1.00 93.06 94 ASP A CA 1
ATOM 712 C C . ASP A 1 94 ? -9.985 -7.507 -4.295 1.00 93.06 94 ASP A C 1
ATOM 714 O O . ASP A 1 94 ? -9.254 -8.268 -3.660 1.00 93.06 94 ASP A O 1
ATOM 718 N N . MET A 1 95 ? -9.518 -6.796 -5.322 1.00 93.94 95 MET A N 1
ATOM 719 C CA . MET A 1 95 ? -8.122 -6.835 -5.755 1.00 93.94 95 MET A CA 1
ATOM 720 C C . MET A 1 95 ? -7.234 -5.923 -4.908 1.00 93.94 95 MET A C 1
ATOM 722 O O . MET A 1 95 ? -6.103 -6.302 -4.604 1.00 93.94 95 MET A O 1
ATOM 726 N N . VAL A 1 96 ? -7.736 -4.752 -4.500 1.00 95.19 96 VAL A N 1
ATOM 727 C CA . VAL A 1 96 ? -7.066 -3.885 -3.513 1.00 95.19 96 VAL A CA 1
ATOM 728 C C . VAL A 1 96 ? -6.884 -4.651 -2.207 1.00 95.19 96 VAL A C 1
ATOM 730 O O . VAL A 1 96 ? -5.772 -4.732 -1.695 1.00 95.19 96 VAL A O 1
ATOM 733 N N . HIS A 1 97 ? -7.946 -5.299 -1.733 1.00 96.81 97 HIS A N 1
ATOM 734 C CA . HIS A 1 97 ? -7.925 -6.127 -0.535 1.00 96.81 97 HIS A CA 1
ATOM 735 C C . HIS A 1 97 ? -6.823 -7.197 -0.579 1.00 96.81 97 HIS A C 1
ATOM 737 O O . HIS A 1 97 ? -5.953 -7.231 0.288 1.00 96.81 97 HIS A O 1
ATOM 743 N N . LYS A 1 98 ? -6.775 -7.999 -1.651 1.00 96.06 98 LYS A N 1
ATOM 744 C CA . LYS A 1 98 ? -5.714 -9.004 -1.856 1.00 96.06 98 LYS A CA 1
ATOM 745 C C . LYS A 1 98 ? -4.314 -8.404 -1.944 1.00 96.06 98 LYS A C 1
ATOM 747 O O . LYS A 1 98 ? -3.356 -9.030 -1.504 1.00 96.06 98 LYS A O 1
ATOM 752 N N . SER A 1 99 ? -4.190 -7.209 -2.517 1.00 95.75 99 SER A N 1
ATOM 753 C CA . SER A 1 99 ? -2.904 -6.511 -2.599 1.00 95.75 99 SER A CA 1
ATOM 754 C C . SER A 1 99 ? -2.405 -6.115 -1.209 1.00 95.75 99 SER A C 1
ATOM 756 O O . SER A 1 99 ? -1.210 -6.202 -0.954 1.00 95.75 99 SER A O 1
ATOM 758 N N . TYR A 1 100 ? -3.306 -5.729 -0.302 1.00 97.25 100 TYR A N 1
ATOM 759 C CA . TYR A 1 100 ? -2.949 -5.437 1.084 1.00 97.25 100 TYR A CA 1
ATOM 760 C C . TYR A 1 100 ? -2.606 -6.677 1.899 1.00 97.25 100 TYR A C 1
ATOM 762 O O . TYR A 1 100 ? -1.672 -6.596 2.686 1.00 97.25 100 TYR A O 1
ATOM 770 N N . ILE A 1 101 ? -3.281 -7.810 1.676 1.00 96.44 101 ILE A N 1
ATOM 771 C CA . ILE A 1 101 ? -2.873 -9.092 2.277 1.00 96.44 101 ILE A CA 1
ATOM 772 C C . ILE A 1 101 ? -1.410 -9.382 1.916 1.00 96.44 101 ILE A C 1
ATOM 774 O O . ILE A 1 101 ? -0.575 -9.530 2.800 1.00 96.44 101 ILE A O 1
ATOM 778 N N . GLY A 1 102 ? -1.074 -9.338 0.621 1.00 95.38 102 GLY A N 1
ATOM 779 C CA . GLY A 1 102 ? 0.307 -9.546 0.177 1.00 95.38 102 GLY A CA 1
ATOM 780 C C . GLY A 1 102 ? 1.284 -8.502 0.726 1.00 95.38 102 GLY A C 1
ATOM 781 O O . GLY A 1 102 ? 2.390 -8.845 1.117 1.00 95.38 102 GLY A O 1
ATOM 782 N N . LEU A 1 103 ? 0.876 -7.233 0.810 1.00 96.00 103 LEU A N 1
ATOM 783 C CA . LEU A 1 103 ? 1.734 -6.172 1.341 1.00 96.00 103 LEU A CA 1
ATOM 784 C C . LEU A 1 103 ? 2.039 -6.352 2.835 1.00 96.00 103 LEU A C 1
ATOM 786 O O . LEU A 1 103 ? 3.156 -6.065 3.256 1.00 96.00 103 LEU A O 1
ATOM 790 N N . VAL A 1 104 ? 1.057 -6.794 3.624 1.00 95.81 104 VAL A N 1
ATOM 791 C CA . VAL A 1 104 ? 1.215 -7.106 5.054 1.00 95.81 104 VAL A CA 1
ATOM 792 C C . VAL A 1 104 ? 2.162 -8.292 5.235 1.00 95.81 104 VAL A C 1
ATOM 794 O O . VAL A 1 104 ? 3.101 -8.201 6.031 1.00 95.81 104 VAL A O 1
ATOM 797 N N . ASP A 1 105 ? 1.983 -9.345 4.433 1.00 94.88 105 ASP A N 1
ATOM 798 C CA . ASP A 1 105 ? 2.879 -10.504 4.408 1.00 94.88 105 ASP A CA 1
ATOM 799 C C . ASP A 1 105 ? 4.320 -10.096 4.044 1.00 94.88 105 ASP A C 1
ATOM 801 O O . ASP A 1 105 ? 5.274 -10.499 4.713 1.00 94.88 105 ASP A O 1
ATOM 805 N N . ASP A 1 106 ? 4.488 -9.248 3.023 1.00 94.81 106 ASP A N 1
ATOM 806 C CA . ASP A 1 106 ? 5.794 -8.795 2.524 1.00 94.81 106 ASP A CA 1
ATOM 807 C C . ASP A 1 106 ? 6.581 -7.977 3.560 1.00 94.81 106 ASP A C 1
ATOM 809 O O . ASP A 1 106 ? 7.813 -8.057 3.607 1.00 94.81 106 ASP A O 1
ATOM 813 N N . ILE A 1 107 ? 5.897 -7.194 4.406 1.00 94.88 107 ILE A N 1
ATOM 814 C CA . ILE A 1 107 ? 6.550 -6.463 5.506 1.00 94.88 107 ILE A CA 1
ATOM 815 C C . ILE A 1 107 ? 6.776 -7.333 6.752 1.00 94.88 107 ILE A C 1
ATOM 817 O O . ILE A 1 107 ? 7.417 -6.877 7.699 1.00 94.88 107 ILE A O 1
ATOM 821 N N . GLY A 1 108 ? 6.297 -8.581 6.753 1.00 92.44 108 GLY A N 1
ATOM 822 C CA . GLY A 1 108 ? 6.539 -9.558 7.814 1.00 92.44 108 GLY A CA 1
ATOM 823 C C . GLY A 1 108 ? 5.788 -9.275 9.116 1.00 92.44 108 GLY A C 1
ATOM 824 O O . GLY A 1 108 ? 6.268 -9.661 10.184 1.00 92.44 108 GLY A O 1
ATOM 825 N N . ILE A 1 109 ? 4.642 -8.591 9.045 1.00 89.12 109 ILE A N 1
ATOM 826 C CA . ILE A 1 109 ? 3.793 -8.313 10.209 1.00 89.12 109 ILE A CA 1
ATOM 827 C C . ILE A 1 109 ? 2.612 -9.282 10.214 1.00 89.12 109 ILE A C 1
ATOM 829 O O . ILE A 1 109 ? 1.941 -9.461 9.206 1.00 89.12 109 ILE A O 1
ATOM 833 N N . ASN A 1 110 ? 2.335 -9.874 11.375 1.00 89.38 110 ASN A N 1
ATOM 834 C CA . ASN A 1 110 ? 1.174 -10.735 11.569 1.00 89.38 110 ASN A CA 1
ATOM 835 C C . ASN A 1 110 ? -0.041 -9.896 11.996 1.00 89.38 110 ASN A C 1
ATOM 837 O O . ASN A 1 110 ? -0.214 -9.641 13.187 1.00 89.38 110 ASN A O 1
ATOM 841 N N . LEU A 1 111 ? -0.841 -9.442 11.029 1.00 94.00 111 LEU A N 1
ATOM 842 C CA . LEU A 1 111 ? -2.152 -8.826 11.259 1.00 94.00 111 LEU A CA 1
ATOM 843 C C . LEU A 1 111 ? -3.238 -9.720 10.663 1.00 94.00 111 LEU A C 1
ATOM 845 O O . LEU A 1 111 ? -3.131 -10.100 9.498 1.00 94.00 111 LEU A O 1
ATOM 849 N N . GLU A 1 112 ? -4.295 -10.001 11.424 1.00 96.38 112 GLU A N 1
ATOM 850 C CA . GLU A 1 112 ? -5.452 -10.732 10.901 1.00 96.38 112 GLU A CA 1
ATOM 851 C C . GLU A 1 112 ? -6.241 -9.819 9.957 1.00 96.38 112 GLU A C 1
ATOM 853 O O . GLU A 1 112 ? -6.904 -8.871 10.375 1.00 96.38 112 GLU A O 1
ATOM 858 N N . ILE A 1 113 ? -6.126 -10.042 8.653 1.00 97.25 113 ILE A N 1
ATOM 859 C CA . ILE A 1 113 ? -6.831 -9.229 7.662 1.00 97.25 113 ILE A CA 1
ATOM 860 C C . ILE A 1 113 ? -8.256 -9.753 7.514 1.00 97.25 113 ILE A C 1
ATOM 862 O O . ILE A 1 113 ? -8.441 -10.952 7.326 1.00 97.25 113 ILE A O 1
ATOM 866 N N . VAL A 1 114 ? -9.239 -8.844 7.553 1.00 98.00 114 VAL A N 1
ATOM 867 C CA . VAL A 1 114 ? -10.665 -9.196 7.422 1.00 98.00 114 VAL A CA 1
ATOM 868 C C . VAL A 1 114 ? -10.923 -10.083 6.206 1.00 98.00 114 VAL A C 1
ATOM 870 O O . VAL A 1 114 ? -10.249 -9.965 5.183 1.00 98.00 114 VAL A O 1
ATOM 873 N N . ASP A 1 115 ? -11.963 -10.908 6.254 1.00 97.38 115 ASP A N 1
ATOM 874 C CA . ASP A 1 115 ? -12.409 -11.621 5.063 1.00 97.38 115 ASP A CA 1
ATOM 875 C C . ASP A 1 115 ? -12.962 -10.664 3.978 1.00 97.38 115 ASP A C 1
ATOM 877 O O . ASP A 1 115 ? -13.315 -9.502 4.220 1.00 97.38 115 ASP A O 1
ATOM 881 N N . ASN A 1 116 ? -13.071 -11.165 2.745 1.00 96.94 116 ASN A N 1
ATOM 882 C CA . ASN A 1 116 ? -13.503 -10.357 1.606 1.00 96.94 116 ASN A CA 1
ATOM 883 C C . ASN A 1 116 ? -14.968 -9.875 1.703 1.00 96.94 116 ASN A C 1
ATOM 885 O O . ASN A 1 116 ? -15.281 -8.800 1.191 1.00 96.94 116 ASN A O 1
ATOM 889 N N . ASP A 1 117 ? -15.870 -10.633 2.328 1.00 97.25 117 ASP A N 1
ATOM 890 C CA . ASP A 1 117 ? -17.267 -10.223 2.500 1.00 97.25 117 ASP A CA 1
ATOM 891 C C . ASP A 1 117 ? -17.360 -9.072 3.513 1.00 97.25 117 ASP A C 1
ATOM 893 O O . ASP A 1 117 ? -18.020 -8.062 3.245 1.00 97.25 117 ASP A O 1
ATOM 897 N N . THR A 1 118 ? -16.620 -9.167 4.620 1.00 97.50 118 THR A N 1
ATOM 898 C CA . THR A 1 118 ? -16.471 -8.097 5.617 1.00 97.50 118 THR A CA 1
ATOM 899 C C . THR A 1 118 ? -15.830 -6.850 5.001 1.00 97.50 118 THR A C 1
ATOM 901 O O . THR A 1 118 ? -16.344 -5.737 5.163 1.00 97.50 118 THR A O 1
ATOM 904 N N . TYR A 1 119 ? -14.773 -7.017 4.200 1.00 97.62 119 TYR A N 1
ATOM 905 C CA . TYR A 1 119 ? -14.136 -5.923 3.464 1.00 97.62 119 TYR A CA 1
ATOM 906 C C . TYR A 1 119 ? -15.126 -5.178 2.556 1.00 97.62 119 TYR A C 1
ATOM 908 O O . TYR A 1 119 ? -15.215 -3.946 2.582 1.00 97.62 119 TYR A O 1
ATOM 916 N N . LEU A 1 120 ? -15.911 -5.919 1.765 1.00 96.88 120 LEU A N 1
ATOM 917 C CA . LEU A 1 120 ? -16.913 -5.343 0.869 1.00 96.88 120 LEU A CA 1
ATOM 918 C C . LEU A 1 120 ? -18.080 -4.706 1.633 1.00 96.88 120 LEU A C 1
ATOM 920 O O . LEU A 1 120 ? -18.623 -3.697 1.176 1.00 96.88 120 LEU A O 1
ATOM 924 N N . ALA A 1 121 ? -18.465 -5.243 2.790 1.00 96.88 121 ALA A N 1
ATOM 925 C CA . ALA A 1 121 ? -19.473 -4.626 3.646 1.00 96.88 121 ALA A CA 1
ATOM 926 C C . ALA A 1 121 ? -19.009 -3.246 4.144 1.00 96.88 121 ALA A C 1
ATOM 928 O O . ALA A 1 121 ? -19.762 -2.274 4.049 1.00 96.88 121 ALA A O 1
ATOM 929 N N . ILE A 1 122 ? -17.752 -3.130 4.589 1.00 97.12 122 ILE A N 1
ATOM 930 C CA . ILE A 1 122 ? -17.147 -1.852 4.998 1.00 97.12 122 ILE A CA 1
ATOM 931 C C . ILE A 1 122 ? -17.082 -0.890 3.811 1.00 97.12 122 ILE A C 1
ATOM 933 O O . ILE A 1 122 ? -17.555 0.245 3.924 1.00 97.12 122 ILE A O 1
ATOM 937 N N . TYR A 1 123 ? -16.579 -1.355 2.663 1.00 96.31 123 TYR A N 1
ATOM 938 C CA . TYR A 1 123 ? -16.481 -0.569 1.432 1.00 96.31 123 TYR A CA 1
ATOM 939 C C . TYR A 1 123 ? -17.823 0.067 1.032 1.00 96.31 123 TYR A C 1
ATOM 941 O O . TYR A 1 123 ? -17.884 1.249 0.697 1.00 96.31 123 TYR A O 1
ATOM 949 N N . ASN A 1 124 ? -18.916 -0.698 1.115 1.00 95.81 124 ASN A N 1
ATOM 950 C CA . ASN A 1 124 ? -20.255 -0.248 0.724 1.00 95.81 124 ASN A CA 1
ATOM 951 C C . ASN A 1 124 ? -21.019 0.499 1.833 1.00 95.81 124 ASN A C 1
ATOM 953 O O . ASN A 1 124 ? -22.089 1.046 1.572 1.00 95.81 124 ASN A O 1
ATOM 957 N N . SER A 1 125 ? -20.499 0.546 3.062 1.00 95.19 125 SER A N 1
ATOM 958 C CA . SER A 1 125 ? -21.189 1.162 4.207 1.00 95.19 125 SER A CA 1
ATOM 959 C C . SER A 1 125 ? -21.225 2.696 4.178 1.00 95.19 125 SER A C 1
ATOM 961 O O . SER A 1 125 ? -21.964 3.307 4.950 1.00 95.19 125 SER A O 1
ATOM 963 N N . GLY A 1 126 ? -20.404 3.325 3.330 1.00 95.19 126 GLY A N 1
ATOM 964 C CA . GLY A 1 126 ? -20.219 4.779 3.283 1.00 95.19 126 GLY A CA 1
ATOM 965 C C . GLY A 1 126 ? -19.291 5.336 4.368 1.00 95.19 126 GLY A C 1
ATOM 966 O O . GLY A 1 126 ? -19.041 6.536 4.390 1.00 95.19 126 GLY A O 1
ATOM 967 N N . ILE A 1 127 ? -18.730 4.502 5.253 1.00 95.81 127 ILE A N 1
ATOM 968 C CA . ILE A 1 127 ? -17.825 4.978 6.312 1.00 95.81 127 ILE A CA 1
ATOM 969 C C . ILE A 1 127 ? -16.573 5.671 5.750 1.00 95.81 127 ILE A C 1
ATOM 971 O O . ILE A 1 127 ? -16.166 6.721 6.246 1.00 95.81 127 ILE A O 1
ATOM 975 N N . LEU A 1 128 ? -16.029 5.149 4.647 1.00 96.69 128 LEU A N 1
ATOM 976 C CA . LEU A 1 128 ? -14.819 5.657 3.991 1.00 96.69 128 LEU A CA 1
ATOM 977 C C . LEU A 1 128 ? -15.002 7.055 3.372 1.00 96.69 128 LEU A C 1
ATOM 979 O O . LEU A 1 128 ? -14.020 7.760 3.136 1.00 96.69 128 LEU A O 1
ATOM 983 N N . ASP A 1 129 ? -16.247 7.479 3.126 1.00 95.94 129 ASP A N 1
ATOM 984 C CA . ASP A 1 129 ? -16.563 8.837 2.663 1.00 95.94 129 ASP A CA 1
ATOM 985 C C . ASP A 1 129 ? -16.385 9.885 3.761 1.00 95.94 129 ASP A C 1
ATOM 987 O O . ASP A 1 129 ? -16.193 11.063 3.470 1.00 95.94 129 ASP A O 1
ATOM 991 N N . THR A 1 130 ? -16.447 9.458 5.021 1.00 95.06 130 THR A N 1
ATOM 992 C CA . THR A 1 130 ? -16.321 10.340 6.188 1.00 95.06 130 THR A CA 1
ATOM 993 C C . THR A 1 130 ? -14.905 10.377 6.755 1.00 95.06 130 THR A C 1
ATOM 995 O O . THR A 1 130 ? -14.580 11.281 7.520 1.00 95.06 130 THR A O 1
ATOM 998 N N . MET A 1 131 ? -14.062 9.417 6.368 1.00 97.56 131 MET A N 1
ATOM 999 C CA . MET A 1 131 ? -12.673 9.321 6.810 1.00 97.56 131 MET A CA 1
ATOM 1000 C C . MET A 1 131 ? -11.755 10.136 5.888 1.00 97.56 131 MET A C 1
ATOM 1002 O O . MET A 1 131 ? -11.892 10.035 4.662 1.00 97.56 131 MET A O 1
ATOM 1006 N N . PRO A 1 132 ? -10.788 10.898 6.423 1.00 97.81 132 PRO A N 1
ATOM 1007 C CA . PRO A 1 132 ? -9.699 11.432 5.618 1.00 97.81 132 PRO A CA 1
ATOM 1008 C C . PRO A 1 132 ? -8.692 10.324 5.267 1.00 97.81 132 PRO A C 1
ATOM 1010 O O . PRO A 1 132 ? -8.669 9.262 5.889 1.00 97.81 132 PRO A O 1
ATOM 1013 N N . ALA A 1 133 ? -7.865 10.553 4.251 1.00 98.00 133 ALA A N 1
ATOM 1014 C CA . ALA A 1 133 ? -6.772 9.647 3.910 1.00 98.00 133 ALA A CA 1
ATOM 1015 C C . ALA A 1 133 ? -5.548 9.829 4.827 1.00 98.00 133 ALA A C 1
ATOM 1017 O O . ALA A 1 133 ? -5.214 10.942 5.229 1.00 98.00 133 ALA A O 1
ATOM 1018 N N . TYR A 1 134 ? -4.839 8.735 5.098 1.00 98.38 134 TYR A N 1
ATOM 1019 C CA . TYR A 1 134 ? -3.580 8.723 5.843 1.00 98.38 134 TYR A CA 1
ATOM 1020 C C . TYR A 1 134 ? -2.540 9.669 5.201 1.00 98.38 134 TYR A C 1
ATOM 1022 O O . TYR A 1 134 ? -2.379 9.633 3.972 1.00 98.38 134 TYR A O 1
ATOM 1030 N N . PRO A 1 135 ? -1.807 10.502 5.972 1.00 97.81 135 PRO A N 1
ATOM 1031 C CA . PRO A 1 135 ? -1.583 10.446 7.427 1.00 97.81 135 PRO A CA 1
ATOM 1032 C C . PRO A 1 135 ? -2.509 11.311 8.295 1.00 97.81 135 PRO A C 1
ATOM 1034 O O . PRO A 1 135 ? -2.208 11.536 9.464 1.00 97.81 135 PRO A O 1
ATOM 1037 N N . GLU A 1 136 ? -3.605 11.840 7.755 1.00 97.88 136 GLU A N 1
ATOM 1038 C CA . GLU A 1 136 ? -4.470 12.742 8.523 1.00 97.88 136 GLU A CA 1
ATOM 1039 C C . GLU A 1 136 ? -5.142 12.030 9.712 1.00 97.88 136 GLU A C 1
ATOM 1041 O O . GLU A 1 136 ? -5.465 10.837 9.653 1.00 97.88 136 GLU A O 1
ATOM 1046 N N . GLU A 1 137 ? -5.391 12.771 10.795 1.00 96.44 137 GLU A N 1
ATOM 1047 C CA . GLU A 1 137 ? -6.081 12.252 11.981 1.00 96.44 137 GLU A CA 1
ATOM 1048 C C . GLU A 1 137 ? -7.488 11.745 11.615 1.00 96.44 137 GLU A C 1
ATOM 1050 O O . GLU A 1 137 ? -8.237 12.404 10.893 1.00 96.44 137 GLU A O 1
ATOM 1055 N N . GLY A 1 138 ? -7.854 10.554 12.099 1.00 96.75 138 GLY A N 1
ATOM 1056 C CA . GLY A 1 138 ? -9.113 9.884 11.746 1.00 96.75 138 GLY A CA 1
ATOM 1057 C C . GLY A 1 138 ? -9.052 9.028 10.475 1.00 96.75 138 GLY A C 1
ATOM 1058 O O . GLY A 1 138 ? -10.058 8.428 10.097 1.00 96.75 138 GLY A O 1
ATOM 1059 N N . SER A 1 139 ? -7.887 8.926 9.826 1.00 97.81 139 SER A N 1
ATOM 1060 C CA . SER A 1 139 ? -7.651 7.959 8.741 1.00 97.81 139 SER A CA 1
ATOM 1061 C C . SER A 1 139 ? -7.567 6.504 9.217 1.00 97.81 139 SER A C 1
ATOM 1063 O O . SER A 1 139 ? -7.764 5.590 8.415 1.00 97.81 139 SER A O 1
ATOM 1065 N N . ILE A 1 140 ? -7.318 6.296 10.513 1.00 98.31 140 ILE A N 1
ATOM 1066 C CA . ILE A 1 140 ? -7.344 5.010 11.213 1.00 98.31 140 ILE A CA 1
ATOM 1067 C C . ILE A 1 140 ? -8.447 5.094 12.268 1.00 98.31 140 ILE A C 1
ATOM 1069 O O . ILE A 1 140 ? -8.434 6.001 13.101 1.00 98.31 140 ILE A O 1
ATOM 1073 N N . ILE A 1 141 ? -9.401 4.166 12.235 1.00 97.44 141 ILE A N 1
ATOM 1074 C CA . ILE A 1 141 ? -10.468 4.061 13.238 1.00 97.44 141 ILE A CA 1
ATOM 1075 C C . ILE A 1 141 ? -10.688 2.600 13.623 1.00 97.44 141 ILE A C 1
ATOM 1077 O O . ILE A 1 141 ? -10.515 1.710 12.797 1.00 97.44 141 ILE A O 1
ATOM 1081 N N . GLU A 1 142 ? -11.133 2.356 14.850 1.00 96.75 142 GLU A N 1
ATOM 1082 C CA . GLU A 1 142 ? -11.689 1.064 15.257 1.00 96.75 142 GLU A CA 1
ATOM 1083 C C . GLU A 1 142 ? -13.217 1.133 15.181 1.00 96.75 142 GLU A C 1
ATOM 1085 O O . GLU A 1 142 ? -13.834 2.132 15.569 1.00 96.75 142 GLU A O 1
ATOM 1090 N N . LYS A 1 143 ? -13.835 0.086 14.632 1.00 95.25 143 LYS A N 1
ATOM 1091 C CA . LYS A 1 143 ? -15.283 -0.080 14.659 1.00 95.25 143 LYS A CA 1
ATOM 1092 C C . LYS A 1 143 ? -15.669 -1.554 14.671 1.00 95.25 143 LYS A C 1
ATOM 1094 O O . LYS A 1 143 ? -15.479 -2.253 13.680 1.00 95.25 143 LYS A O 1
ATOM 1099 N N . ASN A 1 144 ? -16.351 -1.970 15.736 1.00 93.81 144 ASN A N 1
ATOM 1100 C CA . ASN A 1 144 ? -16.890 -3.323 15.909 1.00 93.81 144 ASN A CA 1
ATOM 1101 C C . ASN A 1 144 ? -15.815 -4.425 15.833 1.00 93.81 144 ASN A C 1
ATOM 1103 O O . ASN A 1 144 ? -16.067 -5.474 15.247 1.00 93.81 144 ASN A O 1
ATOM 1107 N N . GLY A 1 145 ? -14.632 -4.187 16.398 1.00 95.00 145 GLY A N 1
ATOM 1108 C CA . GLY A 1 145 ? -13.517 -5.133 16.366 1.00 95.00 145 GLY A CA 1
ATOM 1109 C C . GLY A 1 145 ? -12.699 -5.095 15.072 1.00 95.00 145 GLY A C 1
ATOM 1110 O O . GLY A 1 145 ? -11.798 -5.907 14.906 1.00 95.00 145 GLY A O 1
ATOM 1111 N N . VAL A 1 146 ? -12.979 -4.153 14.163 1.00 98.00 146 VAL A N 1
ATOM 1112 C CA . VAL A 1 146 ? -12.206 -3.972 12.928 1.00 98.00 146 VAL A CA 1
ATOM 1113 C C . VAL A 1 146 ? -11.483 -2.634 12.950 1.00 98.00 146 VAL A C 1
ATOM 1115 O O . VAL A 1 146 ? -12.107 -1.579 13.085 1.00 98.00 146 VAL A O 1
ATOM 1118 N N . VAL A 1 147 ? -10.170 -2.669 12.750 1.00 98.25 147 VAL A N 1
ATOM 1119 C CA . VAL A 1 147 ? -9.344 -1.487 12.511 1.00 98.25 147 VAL A CA 1
ATOM 1120 C C . VAL A 1 147 ? -9.386 -1.162 11.020 1.00 98.25 147 VAL A C 1
ATOM 1122 O O . VAL A 1 147 ? -8.850 -1.878 10.174 1.00 98.25 147 VAL A O 1
ATOM 1125 N N . ILE A 1 148 ? -10.058 -0.066 10.689 1.00 98.44 148 ILE A N 1
ATOM 1126 C CA . ILE A 1 148 ? -10.274 0.406 9.325 1.00 98.44 148 ILE A CA 1
ATOM 1127 C C . ILE A 1 148 ? -9.271 1.517 9.041 1.00 98.44 148 ILE A C 1
ATOM 1129 O O . ILE A 1 148 ? -9.231 2.524 9.748 1.00 98.44 148 ILE A O 1
ATOM 1133 N N . VAL A 1 149 ? -8.504 1.357 7.966 1.00 98.44 149 VAL A N 1
ATOM 1134 C CA . VAL A 1 149 ? -7.492 2.319 7.534 1.00 98.44 149 VAL A CA 1
ATOM 1135 C C . VAL A 1 149 ? -7.795 2.806 6.125 1.00 98.44 149 VAL A C 1
ATOM 1137 O O . VAL A 1 149 ? -7.777 2.032 5.165 1.00 98.44 149 VAL A O 1
ATOM 1140 N N . LYS A 1 150 ? -8.015 4.113 5.971 1.00 98.31 150 LYS A N 1
ATOM 1141 C CA . LYS A 1 150 ? -8.100 4.760 4.660 1.00 98.31 150 LYS A CA 1
ATOM 1142 C C . LYS A 1 150 ? -6.724 5.282 4.259 1.00 98.31 150 LYS A C 1
ATOM 1144 O O . LYS A 1 150 ? -6.284 6.341 4.691 1.00 98.31 150 LYS A O 1
ATOM 1149 N N . VAL A 1 151 ? -6.041 4.535 3.402 1.00 98.06 151 VAL A N 1
ATOM 1150 C CA . VAL A 1 151 ? -4.679 4.821 2.941 1.00 98.06 151 VAL A CA 1
ATOM 1151 C C . VAL A 1 151 ? -4.658 5.917 1.880 1.00 98.06 151 VAL A C 1
ATOM 1153 O O . VAL A 1 151 ? -3.735 6.720 1.859 1.00 98.06 151 VAL A O 1
ATOM 1156 N N . SER A 1 152 ? -5.644 5.999 0.988 1.00 97.06 152 SER A N 1
ATOM 1157 C CA . SER A 1 152 ? -5.714 7.091 0.008 1.00 97.06 152 SER A CA 1
ATOM 1158 C C . SER A 1 152 ? -7.145 7.385 -0.438 1.00 97.06 152 SER A C 1
ATOM 1160 O O . SER A 1 152 ? -8.061 6.591 -0.226 1.00 97.06 152 SER A O 1
ATOM 1162 N N . GLU A 1 153 ? -7.343 8.539 -1.080 1.00 95.25 153 GLU A N 1
ATOM 1163 C CA . GLU A 1 153 ? -8.630 8.897 -1.697 1.00 95.25 153 GLU A CA 1
ATOM 1164 C C . GLU A 1 153 ? -8.944 8.058 -2.949 1.00 95.25 153 GLU A C 1
ATOM 1166 O O . GLU A 1 153 ? -10.095 7.997 -3.384 1.00 95.25 153 GLU A O 1
ATOM 1171 N N . ASP A 1 154 ? -7.951 7.364 -3.515 1.00 94.88 154 ASP A N 1
ATOM 1172 C CA . ASP A 1 154 ? -8.130 6.445 -4.645 1.00 94.88 154 ASP A CA 1
ATOM 1173 C C . ASP A 1 154 ? -8.639 5.080 -4.165 1.00 94.88 154 ASP A C 1
ATOM 1175 O O . ASP A 1 154 ? -7.977 4.056 -4.322 1.00 94.88 154 ASP A O 1
ATOM 1179 N N . TYR A 1 155 ? -9.797 5.080 -3.502 1.00 92.19 155 TYR A N 1
ATOM 1180 C CA . TYR A 1 155 ? -10.428 3.869 -2.980 1.00 92.19 155 TYR A CA 1
ATOM 1181 C C . TYR A 1 155 ? -11.685 3.477 -3.754 1.00 92.19 155 TYR A C 1
ATOM 1183 O O . TYR A 1 155 ? -11.985 2.292 -3.852 1.00 92.19 155 TYR A O 1
ATOM 1191 N N . LYS A 1 156 ? -12.419 4.442 -4.327 1.00 89.50 156 LYS A N 1
ATOM 1192 C CA . LYS A 1 156 ? -13.650 4.149 -5.069 1.00 89.50 156 LYS A CA 1
ATOM 1193 C C . LYS A 1 156 ? -13.345 3.619 -6.461 1.00 89.50 156 LYS A C 1
ATOM 1195 O O . LYS A 1 156 ? -12.756 4.315 -7.290 1.00 89.50 156 LYS A O 1
ATOM 1200 N N . TRP A 1 157 ? -13.874 2.441 -6.762 1.00 81.25 157 TRP A N 1
ATOM 1201 C CA . TRP A 1 157 ? -13.998 1.989 -8.138 1.00 81.25 157 TRP A CA 1
ATOM 1202 C C . TRP A 1 157 ? -15.012 2.880 -8.880 1.00 81.25 157 TRP A C 1
ATOM 1204 O O . TRP A 1 157 ? -16.176 2.964 -8.488 1.00 81.25 157 TRP A O 1
ATOM 1214 N N . LYS A 1 158 ? -14.542 3.570 -9.926 1.00 63.94 158 LYS A N 1
ATOM 1215 C CA . LYS A 1 158 ? -15.362 4.301 -10.905 1.00 63.94 158 LYS A CA 1
ATOM 1216 C C . LYS A 1 158 ? -16.037 3.391 -11.926 1.00 63.94 158 LYS A C 1
ATOM 1218 O O . LYS A 1 158 ? -15.356 2.468 -12.430 1.00 63.94 158 LYS A O 1
#